Protein AF-A0A978VJN6-F1 (afdb_monomer_lite)

InterPro domains:
  IPR029058 Alpha/Beta hydrolase fold [G3DSA:3.40.50.1820] (1-92)
  IPR029058 Alpha/Beta hydrolase fold [SSF53474] (5-71)

Secondary structure (DSSP, 8-state):
-HHHHHTT-----PPPTTSSSPPPS-GGG--THHHHHT-SSEEEEEETHHHHHHHHHHHH-GGGEEEEEEES----HHHHHHHHTTS----------

Radius of gyration: 14.24 Å; chains: 1; bounding box: 27×29×40 Å

Sequence (97 aa):
MIAVANKGYRAITFDFRGGLSNQRAEQEKANFQVLVEDIIGAILVGKDFGAFQAYLVPADHPERVSGVMTRGDGMSQGEQKKILGRFDVKPVIYAGL

Structure (mmCIF, N/CA/C/O backbone):
data_AF-A0A978VJN6-F1
#
_entry.id   AF-A0A978VJN6-F1
#
loop_
_atom_site.group_PDB
_atom_site.id
_atom_site.type_symbol
_atom_site.label_atom_id
_atom_site.label_alt_id
_atom_site.label_comp_id
_atom_site.label_asym_id
_atom_site.label_entity_id
_atom_site.label_seq_id
_atom_site.pdbx_PDB_ins_code
_atom_site.Cartn_x
_atom_site.Cartn_y
_atom_site.Cartn_z
_atom_site.occupancy
_atom_site.B_iso_or_equiv
_atom_site.auth_seq_id
_atom_site.auth_comp_id
_atom_site.auth_asym_id
_atom_site.auth_atom_id
_atom_site.pdbx_PDB_model_num
ATOM 1 N N . MET A 1 1 ? -1.195 -12.142 2.476 1.00 84.06 1 MET A N 1
ATOM 2 C CA . MET A 1 1 ? -2.392 -11.738 1.702 1.00 84.06 1 MET A CA 1
ATOM 3 C C . MET A 1 1 ? -3.500 -12.785 1.694 1.00 84.06 1 MET A C 1
ATOM 5 O O . MET A 1 1 ? -4.646 -12.394 1.855 1.00 84.06 1 MET A O 1
ATOM 9 N N . ILE A 1 2 ? -3.197 -14.092 1.656 1.00 86.44 2 ILE A N 1
ATOM 10 C CA . ILE A 1 2 ? -4.205 -15.172 1.791 1.00 86.44 2 ILE A CA 1
ATOM 11 C C . ILE A 1 2 ? -5.085 -15.012 3.043 1.00 86.44 2 ILE A C 1
ATOM 13 O O . ILE A 1 2 ? -6.303 -15.077 2.953 1.00 86.44 2 ILE A O 1
ATOM 17 N N . ALA A 1 3 ? -4.489 -14.729 4.205 1.00 88.69 3 ALA A N 1
ATOM 18 C CA . ALA A 1 3 ? -5.248 -14.525 5.443 1.00 88.69 3 ALA A CA 1
ATOM 19 C C . ALA A 1 3 ? -6.275 -13.380 5.345 1.00 88.69 3 ALA A C 1
ATOM 21 O O . ALA A 1 3 ? -7.370 -13.487 5.885 1.00 88.69 3 ALA A O 1
ATOM 22 N N . VAL A 1 4 ? -5.930 -12.306 4.629 1.00 85.75 4 VAL A N 1
ATOM 23 C CA . VAL A 1 4 ? -6.804 -11.144 4.413 1.00 85.75 4 VAL A CA 1
ATOM 24 C C . VAL A 1 4 ? -7.941 -11.518 3.457 1.00 85.75 4 VAL A C 1
ATOM 26 O O . VAL A 1 4 ? -9.099 -11.232 3.749 1.00 85.75 4 VAL A O 1
ATOM 29 N N . ALA A 1 5 ? -7.636 -12.261 2.389 1.00 90.38 5 ALA A N 1
ATOM 30 C CA . ALA A 1 5 ? -8.645 -12.801 1.476 1.00 90.38 5 ALA A CA 1
ATOM 31 C C . ALA A 1 5 ? -9.643 -13.733 2.185 1.00 90.38 5 ALA A C 1
ATOM 33 O O . ALA A 1 5 ? -10.853 -13.569 2.049 1.00 90.38 5 ALA A O 1
ATOM 34 N N . ASN A 1 6 ? -9.153 -14.640 3.035 1.00 93.88 6 ASN A N 1
ATOM 35 C CA . ASN A 1 6 ? -9.991 -15.560 3.813 1.00 93.88 6 ASN A CA 1
ATOM 36 C C . ASN A 1 6 ? -10.904 -14.847 4.824 1.00 93.88 6 ASN A C 1
ATOM 38 O O . ASN A 1 6 ? -11.879 -15.429 5.290 1.00 93.88 6 ASN A O 1
ATOM 42 N N . LYS A 1 7 ? -10.597 -13.596 5.181 1.00 92.38 7 LYS A N 1
ATOM 43 C CA . LYS A 1 7 ? -11.444 -12.748 6.032 1.00 92.38 7 LYS A CA 1
ATOM 44 C C . LYS A 1 7 ? -12.487 -11.947 5.242 1.00 92.38 7 LYS A C 1
ATOM 46 O O . LYS A 1 7 ? -13.182 -11.135 5.839 1.00 92.38 7 LYS A O 1
ATOM 51 N N . GLY A 1 8 ? -12.617 -12.189 3.935 1.00 91.19 8 GLY A N 1
ATOM 52 C CA . GLY A 1 8 ? -13.623 -11.566 3.072 1.00 91.19 8 GLY A CA 1
ATOM 53 C C . GLY A 1 8 ? -13.169 -10.269 2.399 1.00 91.19 8 GLY A C 1
ATOM 54 O O . GLY A 1 8 ? -13.963 -9.633 1.711 1.00 91.19 8 GLY A O 1
ATOM 55 N N . TYR A 1 9 ? -11.906 -9.870 2.559 1.00 87.19 9 TYR A N 1
ATOM 56 C CA . TYR A 1 9 ? -11.362 -8.706 1.864 1.00 87.19 9 TYR A CA 1
ATOM 57 C C . TYR A 1 9 ? -10.898 -9.073 0.455 1.00 87.19 9 TYR A C 1
ATOM 59 O O . TYR A 1 9 ? -10.316 -10.133 0.224 1.00 87.19 9 TYR A O 1
ATOM 67 N N . ARG A 1 10 ? -11.050 -8.147 -0.494 1.00 88.06 10 ARG A N 1
ATOM 68 C CA . ARG A 1 10 ? -10.418 -8.274 -1.810 1.00 88.06 10 ARG A CA 1
ATOM 69 C C . ARG A 1 10 ? -8.929 -7.938 -1.696 1.00 88.06 10 ARG A C 1
ATOM 71 O O . ARG A 1 10 ? -8.549 -6.773 -1.731 1.00 88.06 10 ARG A O 1
ATOM 78 N N . ALA A 1 11 ? -8.088 -8.959 -1.549 1.00 88.81 11 ALA A N 1
ATOM 79 C CA . ALA A 1 11 ? -6.639 -8.784 -1.531 1.00 88.81 11 ALA A CA 1
ATOM 80 C C . ALA A 1 11 ? -6.092 -8.658 -2.963 1.00 88.81 11 ALA A C 1
ATOM 82 O O . ALA A 1 11 ? -6.259 -9.568 -3.772 1.00 88.81 11 ALA A O 1
ATOM 83 N N . ILE A 1 12 ? -5.426 -7.541 -3.259 1.00 85.19 12 ILE A N 1
ATOM 84 C CA . ILE A 1 12 ? -4.751 -7.281 -4.536 1.00 85.19 12 ILE A CA 1
ATOM 85 C C . ILE A 1 12 ? -3.261 -7.130 -4.238 1.00 85.19 12 ILE A C 1
ATOM 87 O O . ILE A 1 12 ? -2.877 -6.337 -3.380 1.00 85.19 12 ILE A O 1
ATOM 91 N N . THR A 1 13 ? -2.424 -7.915 -4.911 1.00 84.00 13 THR A N 1
ATOM 92 C CA . THR A 1 13 ? -0.965 -7.842 -4.781 1.00 84.00 13 THR A CA 1
ATOM 93 C C . THR A 1 13 ? -0.355 -7.420 -6.097 1.00 84.00 13 THR A C 1
ATOM 95 O O . THR A 1 13 ? -0.582 -8.073 -7.115 1.00 84.00 13 THR A O 1
ATOM 98 N N . PHE A 1 14 ? 0.441 -6.360 -6.057 1.00 74.69 14 PHE A N 1
ATOM 99 C CA . PHE A 1 14 ? 1.226 -5.918 -7.197 1.00 74.69 14 PHE A CA 1
ATOM 100 C C . PHE A 1 14 ? 2.590 -6.584 -7.148 1.00 74.69 14 PHE A C 1
ATOM 102 O O . PHE A 1 14 ? 3.221 -6.642 -6.092 1.00 74.69 14 PHE A O 1
ATOM 109 N N . ASP A 1 15 ? 3.034 -7.074 -8.296 1.00 74.69 15 ASP A N 1
ATOM 110 C CA . ASP A 1 15 ? 4.401 -7.533 -8.449 1.00 74.69 15 ASP A CA 1
ATOM 111 C C . ASP A 1 15 ? 5.268 -6.364 -8.907 1.00 74.69 15 ASP A C 1
ATOM 113 O O . ASP A 1 15 ? 4.999 -5.742 -9.945 1.00 74.69 15 ASP A O 1
ATOM 117 N N . PHE A 1 16 ? 6.289 -6.0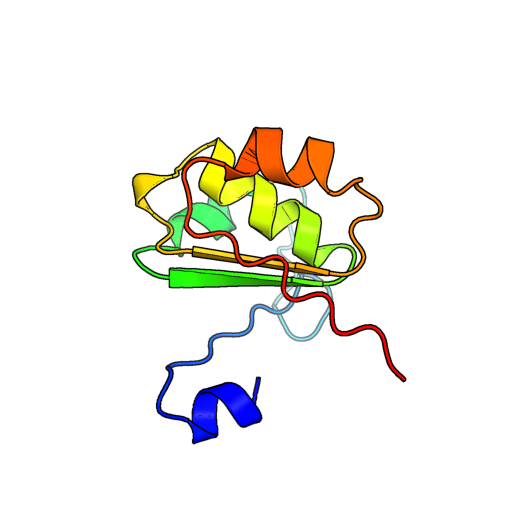46 -8.114 1.00 66.00 16 PHE A N 1
ATOM 118 C CA . PHE A 1 16 ? 7.210 -4.976 -8.456 1.00 66.00 16 PHE A CA 1
ATOM 119 C C . PHE A 1 16 ? 7.935 -5.350 -9.754 1.00 66.00 16 PHE A C 1
ATOM 121 O O . PHE A 1 16 ? 8.334 -6.497 -9.955 1.00 66.00 16 PHE A O 1
ATOM 128 N N . ARG A 1 17 ? 8.050 -4.394 -10.682 1.00 64.56 17 ARG A N 1
ATOM 129 C CA . ARG A 1 17 ? 8.527 -4.672 -12.047 1.00 64.56 17 ARG A CA 1
ATOM 130 C C . ARG A 1 17 ? 9.912 -5.325 -11.997 1.00 64.56 17 ARG A C 1
ATOM 132 O O . ARG A 1 17 ? 10.849 -4.726 -11.477 1.00 64.56 17 ARG A O 1
ATOM 139 N N . GLY A 1 18 ? 10.028 -6.537 -12.543 1.00 61.25 18 GLY A N 1
ATOM 140 C CA . GLY A 1 18 ? 11.217 -7.393 -12.419 1.00 61.25 18 GLY A CA 1
ATOM 141 C C . GLY A 1 18 ? 10.953 -8.788 -11.844 1.00 61.25 18 GLY A C 1
ATOM 142 O O . GLY A 1 18 ? 11.864 -9.610 -11.863 1.00 61.25 18 GLY A O 1
ATOM 143 N N . GLY A 1 19 ? 9.729 -9.056 -11.375 1.00 69.88 19 GLY A N 1
ATOM 144 C CA . GLY A 1 19 ? 9.222 -10.402 -11.092 1.00 69.88 19 GLY A CA 1
ATOM 145 C C . GLY A 1 19 ? 8.488 -11.034 -12.287 1.00 69.88 19 GLY A C 1
ATOM 146 O O . GLY A 1 19 ? 8.986 -11.052 -13.409 1.00 69.88 19 GLY A O 1
ATOM 147 N N . LEU A 1 20 ? 7.282 -11.546 -12.038 1.00 69.75 20 LEU A N 1
ATOM 148 C CA . LEU A 1 20 ? 6.334 -12.099 -13.014 1.00 69.75 20 LEU A CA 1
ATOM 149 C C . LEU A 1 20 ? 5.576 -11.023 -13.809 1.00 69.75 20 LEU A C 1
ATOM 151 O O . LEU A 1 20 ? 4.917 -11.339 -14.800 1.00 69.75 20 LEU A O 1
ATOM 155 N N . SER A 1 21 ? 5.625 -9.758 -13.382 1.00 70.12 21 SER A N 1
ATOM 156 C CA . SER A 1 21 ? 5.081 -8.647 -14.162 1.00 70.12 21 SER A CA 1
ATOM 157 C C . SER A 1 21 ? 5.968 -8.346 -15.373 1.00 70.12 21 SER A C 1
ATOM 159 O O . SER A 1 21 ? 7.195 -8.305 -15.272 1.00 70.12 21 SER A O 1
ATOM 161 N N . ASN A 1 22 ? 5.342 -8.099 -16.531 1.00 67.62 22 ASN A N 1
ATOM 162 C CA . ASN A 1 22 ? 6.068 -7.729 -17.745 1.00 67.62 22 ASN A CA 1
ATOM 163 C C . ASN A 1 22 ? 6.944 -6.502 -17.472 1.00 67.62 22 ASN A C 1
ATOM 165 O O . ASN A 1 22 ? 6.442 -5.416 -17.158 1.00 67.62 22 ASN A O 1
ATOM 169 N N . GLN A 1 23 ? 8.258 -6.664 -17.628 1.00 68.44 23 GLN A N 1
ATOM 170 C CA . GLN A 1 23 ? 9.153 -5.521 -17.643 1.00 68.44 23 GLN A CA 1
ATOM 171 C C . GLN A 1 23 ? 8.816 -4.668 -18.863 1.00 68.44 23 GLN A C 1
ATOM 173 O O . GLN A 1 23 ? 8.780 -5.140 -19.999 1.00 68.44 23 GLN A O 1
ATOM 178 N N . ARG A 1 24 ? 8.536 -3.388 -18.624 1.00 60.66 24 ARG A N 1
ATOM 179 C CA . ARG A 1 24 ? 8.379 -2.435 -19.718 1.00 60.66 24 ARG A CA 1
ATOM 180 C C . ARG A 1 24 ? 9.755 -2.255 -20.358 1.00 60.66 24 ARG A C 1
ATOM 182 O O . ARG A 1 24 ? 10.709 -1.971 -19.642 1.00 60.66 24 ARG A O 1
ATOM 189 N N . ALA A 1 25 ? 9.839 -2.400 -21.681 1.00 61.44 25 ALA A N 1
ATOM 190 C CA . ALA A 1 25 ? 11.092 -2.224 -22.423 1.00 61.44 25 ALA A CA 1
ATOM 191 C C . ALA A 1 25 ? 11.700 -0.820 -22.229 1.00 61.44 25 ALA A C 1
ATOM 193 O O . ALA A 1 25 ? 12.910 -0.643 -22.302 1.00 61.44 25 ALA A O 1
ATOM 194 N N . GLU A 1 26 ? 10.858 0.170 -21.928 1.00 69.31 26 GLU A N 1
ATOM 195 C CA . GLU A 1 26 ? 11.257 1.552 -21.683 1.00 69.31 26 GLU A CA 1
ATOM 196 C C . GLU A 1 26 ? 11.224 1.856 -20.179 1.00 69.31 26 GLU A C 1
ATOM 198 O O . GLU A 1 26 ? 10.159 2.089 -19.592 1.00 69.31 26 GLU A O 1
ATOM 203 N N . GLN A 1 27 ? 12.405 1.865 -19.558 1.00 61.81 27 GLN A N 1
ATOM 204 C CA . GLN A 1 27 ? 12.589 2.179 -18.136 1.00 61.81 27 GLN A CA 1
ATOM 205 C C . GLN A 1 27 ? 12.085 3.588 -17.783 1.00 61.81 27 GLN A C 1
ATOM 207 O O . GLN A 1 27 ? 11.493 3.784 -16.726 1.00 61.81 27 GLN A O 1
ATOM 212 N N . GLU A 1 28 ? 12.215 4.549 -18.701 1.00 65.19 28 GLU A N 1
ATOM 213 C CA . GLU A 1 28 ? 11.789 5.945 -18.508 1.00 65.19 28 GLU A CA 1
ATOM 214 C C . GLU A 1 28 ? 10.270 6.101 -18.318 1.00 65.19 28 GLU A C 1
ATOM 216 O O . GLU A 1 28 ? 9.811 7.039 -17.668 1.00 65.19 28 GLU A O 1
ATOM 221 N N . LYS A 1 29 ? 9.467 5.151 -18.818 1.00 67.50 29 LYS A N 1
ATOM 222 C CA . LYS A 1 29 ? 8.005 5.137 -18.629 1.00 67.50 29 LYS A CA 1
ATOM 223 C C . LYS A 1 29 ? 7.560 4.258 -17.457 1.00 67.50 29 LYS A C 1
ATOM 225 O O . LYS A 1 29 ? 6.369 3.950 -17.330 1.00 67.50 29 LYS A O 1
ATOM 230 N N . ALA A 1 30 ? 8.493 3.782 -16.636 1.00 66.19 30 ALA A N 1
ATOM 231 C CA . ALA A 1 30 ? 8.224 3.032 -15.416 1.00 66.19 30 ALA A CA 1
ATOM 232 C C . ALA A 1 30 ? 8.330 3.955 -14.198 1.00 66.19 30 ALA A C 1
ATOM 234 O O . ALA A 1 30 ? 9.228 3.818 -13.375 1.00 66.19 30 ALA A O 1
ATOM 235 N N . ASN A 1 31 ? 7.402 4.908 -14.097 1.00 70.88 31 ASN A N 1
ATOM 236 C CA . ASN A 1 31 ? 7.331 5.815 -12.958 1.00 70.88 31 ASN A CA 1
ATOM 237 C C . ASN A 1 31 ? 6.258 5.378 -11.948 1.00 70.88 31 ASN A C 1
ATOM 239 O O . ASN A 1 31 ? 5.380 4.561 -12.238 1.00 70.88 31 ASN A O 1
ATOM 243 N N . PHE A 1 32 ? 6.361 5.938 -10.746 1.00 70.06 32 PHE A N 1
ATOM 244 C CA . PHE A 1 32 ? 5.482 5.638 -9.622 1.00 70.06 32 PHE A CA 1
ATOM 245 C C . PHE A 1 32 ? 4.030 6.093 -9.841 1.00 70.06 32 PHE A C 1
ATOM 247 O O . PHE A 1 32 ? 3.112 5.440 -9.355 1.00 70.06 32 PHE A O 1
ATOM 254 N N . GLN A 1 33 ? 3.807 7.163 -10.609 1.00 73.00 33 GLN A N 1
ATOM 255 C CA . GLN A 1 33 ? 2.470 7.729 -10.824 1.00 73.00 33 GLN A CA 1
ATOM 256 C C . GLN A 1 33 ? 1.531 6.757 -11.540 1.00 73.00 33 GLN A C 1
ATOM 258 O O . GLN A 1 33 ? 0.355 6.690 -11.203 1.00 73.00 33 GLN A O 1
ATOM 263 N N . VAL A 1 34 ? 2.058 5.922 -12.441 1.00 70.62 34 VAL A N 1
ATOM 264 C CA . VAL A 1 34 ? 1.255 4.882 -13.107 1.00 70.62 34 VAL A CA 1
ATOM 265 C C . VAL A 1 34 ? 0.628 3.913 -12.094 1.00 70.62 34 VAL A C 1
ATOM 267 O O . VAL A 1 34 ? -0.474 3.437 -12.313 1.00 70.62 34 VAL A O 1
ATOM 270 N N . LEU A 1 35 ? 1.292 3.637 -10.964 1.00 70.62 35 LEU A N 1
ATOM 271 C CA . LEU A 1 35 ? 0.728 2.779 -9.914 1.00 70.62 35 LEU A CA 1
ATOM 272 C C . LEU A 1 35 ? -0.394 3.481 -9.135 1.00 70.62 35 LEU A C 1
ATOM 274 O O . LEU A 1 35 ? -1.332 2.835 -8.680 1.00 70.62 35 LEU A O 1
ATOM 278 N N . VAL A 1 36 ? -0.286 4.798 -8.961 1.00 77.12 36 VAL A N 1
ATOM 279 C CA . VAL A 1 36 ? -1.260 5.615 -8.225 1.00 77.12 36 VAL A CA 1
ATOM 280 C C . VAL A 1 36 ? -2.591 5.696 -8.964 1.00 77.12 36 VAL A C 1
ATOM 282 O O . VAL A 1 36 ? -3.652 5.701 -8.336 1.00 77.12 36 VAL A O 1
ATOM 285 N N . GLU A 1 37 ? -2.544 5.754 -10.295 1.00 77.62 37 GLU A N 1
ATOM 286 C CA . GLU A 1 37 ? -3.740 5.842 -11.132 1.00 77.62 37 GLU A CA 1
ATOM 287 C C . GLU A 1 37 ? -4.685 4.651 -10.934 1.00 77.62 37 GLU A C 1
ATOM 289 O O . GLU A 1 37 ? -5.900 4.847 -10.900 1.00 77.62 37 GLU A O 1
ATOM 294 N N . ASP A 1 38 ? -4.123 3.465 -10.688 1.00 75.19 38 ASP A N 1
ATOM 295 C CA . ASP A 1 38 ? -4.852 2.210 -10.481 1.00 75.19 38 ASP A CA 1
ATOM 296 C C . ASP A 1 38 ? -5.427 2.048 -9.057 1.00 75.19 38 ASP A C 1
ATOM 298 O O . ASP A 1 38 ? -6.152 1.089 -8.774 1.00 75.19 38 ASP A O 1
ATOM 302 N N . ILE A 1 39 ? -5.118 2.967 -8.134 1.00 77.38 39 ILE A N 1
ATOM 303 C CA . ILE A 1 39 ? -5.534 2.905 -6.728 1.00 77.38 39 ILE A CA 1
ATOM 304 C C . ILE A 1 39 ? -6.717 3.848 -6.497 1.00 77.38 39 ILE A C 1
ATOM 306 O O . ILE A 1 39 ? -6.583 5.065 -6.618 1.00 77.38 39 ILE A O 1
ATOM 310 N N . ILE A 1 40 ? -7.872 3.295 -6.110 1.00 82.31 40 ILE A N 1
ATOM 311 C CA . ILE A 1 40 ? -9.052 4.058 -5.671 1.00 82.31 40 ILE A CA 1
ATOM 312 C C . ILE A 1 40 ? -9.755 3.300 -4.538 1.00 82.31 40 ILE A C 1
ATOM 314 O O . ILE A 1 40 ? -10.139 2.142 -4.704 1.00 82.31 40 ILE A O 1
ATOM 318 N N . GLY A 1 41 ? -9.948 3.957 -3.391 1.00 80.19 41 GLY A N 1
ATOM 319 C CA . GLY A 1 41 ? -10.723 3.432 -2.261 1.00 80.19 41 GLY A CA 1
ATOM 320 C C . GLY A 1 41 ? -10.118 2.186 -1.607 1.00 80.19 41 GLY A C 1
ATOM 321 O O . GLY A 1 41 ? -10.849 1.321 -1.128 1.00 80.19 41 GLY A O 1
ATOM 322 N N . ALA A 1 42 ? -8.789 2.057 -1.630 1.00 84.25 42 ALA A N 1
ATOM 323 C CA . ALA A 1 42 ? -8.082 0.878 -1.136 1.00 84.25 42 ALA A CA 1
ATOM 324 C C . ALA A 1 42 ? -7.360 1.141 0.194 1.00 84.25 42 ALA A C 1
ATOM 326 O O . ALA A 1 42 ? -6.968 2.268 0.496 1.00 84.25 42 ALA A O 1
ATOM 327 N N . ILE A 1 43 ? -7.136 0.076 0.969 1.00 86.12 43 ILE A N 1
ATOM 328 C CA . ILE A 1 43 ? -6.170 0.079 2.074 1.00 86.12 43 ILE A CA 1
ATOM 329 C C . ILE A 1 43 ? -4.826 -0.379 1.512 1.00 86.12 43 ILE A C 1
ATOM 331 O O . ILE A 1 43 ? -4.723 -1.487 0.981 1.00 86.12 43 ILE A O 1
ATOM 335 N N . LEU A 1 44 ? -3.801 0.459 1.633 1.00 87.06 44 LEU A N 1
ATOM 336 C CA . LEU A 1 44 ? -2.460 0.147 1.151 1.00 87.06 44 LEU A CA 1
ATOM 337 C C . LEU A 1 44 ? -1.657 -0.566 2.233 1.00 87.06 44 LEU A C 1
ATOM 339 O O . LEU A 1 44 ? -1.567 -0.090 3.362 1.00 87.06 44 LEU A O 1
ATOM 343 N N . VAL A 1 45 ? -1.061 -1.704 1.876 1.00 87.44 45 VAL A N 1
ATOM 344 C CA . VAL A 1 45 ? -0.200 -2.482 2.772 1.00 87.44 45 VAL A CA 1
ATOM 345 C C . VAL A 1 45 ? 1.190 -2.594 2.158 1.00 87.44 45 VAL A C 1
ATOM 347 O O . VAL A 1 45 ? 1.352 -3.229 1.118 1.00 87.44 45 VAL A O 1
ATOM 350 N N . GLY A 1 46 ? 2.188 -1.990 2.799 1.00 86.69 46 GLY A N 1
ATOM 351 C CA . GLY A 1 46 ? 3.570 -1.960 2.321 1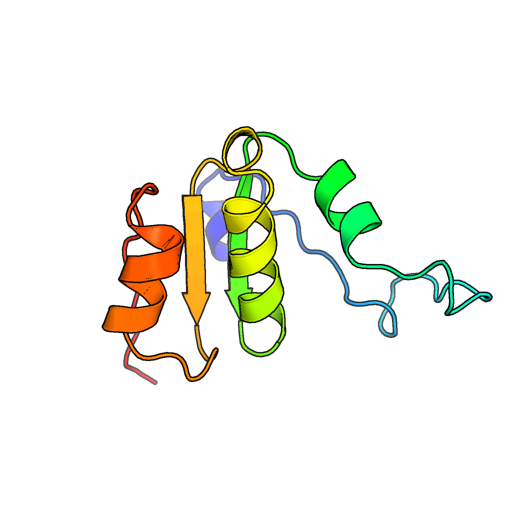.00 86.69 46 GLY A CA 1
ATOM 352 C C . GLY A 1 46 ? 4.549 -2.640 3.278 1.00 86.69 46 GLY A C 1
ATOM 353 O O . GLY A 1 46 ? 4.448 -2.497 4.495 1.00 86.69 46 GLY A O 1
ATOM 354 N N . LYS A 1 47 ? 5.529 -3.371 2.740 1.00 84.88 47 LYS A N 1
ATOM 355 C CA . LYS A 1 47 ? 6.631 -3.960 3.514 1.00 84.88 47 LYS A CA 1
ATOM 356 C C . LYS A 1 47 ? 7.971 -3.700 2.831 1.00 84.88 47 LYS A C 1
ATOM 358 O O . LYS A 1 47 ? 8.048 -3.809 1.610 1.00 84.88 47 LYS A O 1
ATOM 363 N N . ASP A 1 48 ? 9.005 -3.412 3.619 1.00 83.12 48 ASP A N 1
ATOM 364 C CA . ASP A 1 48 ? 10.359 -3.089 3.151 1.00 83.12 48 ASP A CA 1
ATOM 365 C C . ASP A 1 48 ? 10.304 -1.936 2.132 1.00 83.12 48 ASP A C 1
ATOM 367 O O . ASP A 1 48 ? 9.784 -0.863 2.441 1.00 83.12 48 ASP A O 1
ATOM 371 N N . PHE A 1 49 ? 10.729 -2.165 0.886 1.00 77.31 49 PHE A N 1
ATOM 372 C CA . PHE A 1 49 ? 10.615 -1.175 -0.185 1.00 77.31 49 PHE A CA 1
ATOM 373 C C . PHE A 1 49 ? 9.158 -0.781 -0.462 1.00 77.31 49 PHE A C 1
ATOM 375 O O . PHE A 1 49 ? 8.885 0.398 -0.662 1.00 77.31 49 PHE A O 1
ATOM 382 N N . GLY A 1 50 ? 8.237 -1.752 -0.352 1.00 80.12 50 GLY A N 1
ATOM 383 C CA . GLY A 1 50 ? 6.778 -1.619 -0.454 1.00 80.12 50 GLY A CA 1
ATOM 384 C C . GLY A 1 50 ? 6.179 -0.534 0.443 1.00 80.12 50 GLY A C 1
ATOM 385 O O . GLY A 1 50 ? 5.136 0.049 0.143 1.00 80.12 50 GLY A O 1
ATOM 386 N N . ALA A 1 51 ? 6.817 -0.290 1.589 1.00 84.00 51 ALA A N 1
ATOM 387 C CA . ALA A 1 51 ? 6.337 0.681 2.554 1.00 84.00 51 ALA A CA 1
ATOM 388 C C . ALA A 1 51 ? 6.503 2.112 2.042 1.00 84.00 51 ALA A C 1
ATOM 390 O O . ALA A 1 51 ? 5.590 2.911 2.215 1.00 84.00 51 ALA A O 1
ATOM 391 N N . PHE A 1 52 ? 7.595 2.413 1.332 1.00 81.44 52 PHE A N 1
ATOM 392 C CA . PHE A 1 52 ? 7.817 3.728 0.729 1.00 81.44 52 PHE A CA 1
ATOM 393 C C . PHE A 1 52 ? 6.671 4.120 -0.213 1.00 81.44 52 PHE A C 1
ATOM 395 O O . PHE A 1 52 ? 6.133 5.221 -0.111 1.00 81.44 52 PHE A O 1
ATOM 402 N N . GLN A 1 53 ? 6.219 3.192 -1.063 1.00 79.50 53 GLN A N 1
ATOM 403 C CA . GLN A 1 53 ? 5.071 3.438 -1.942 1.00 79.50 53 GLN A CA 1
ATOM 404 C C . GLN A 1 53 ? 3.787 3.679 -1.147 1.00 79.50 53 GLN A C 1
ATOM 406 O O . GLN A 1 53 ? 3.039 4.603 -1.454 1.00 79.50 53 GLN A O 1
ATOM 411 N N . ALA A 1 54 ? 3.552 2.888 -0.100 1.00 84.50 54 ALA A N 1
ATOM 412 C CA . ALA A 1 54 ? 2.376 3.028 0.749 1.00 84.50 54 ALA A CA 1
ATOM 413 C C . ALA A 1 54 ? 2.322 4.369 1.511 1.00 84.50 54 ALA A C 1
ATOM 415 O O . ALA A 1 54 ? 1.230 4.756 1.907 1.00 84.50 54 ALA A O 1
ATOM 416 N N . TYR A 1 55 ? 3.441 5.092 1.675 1.00 81.88 55 TYR A N 1
ATOM 417 C CA . TYR A 1 55 ? 3.455 6.471 2.193 1.00 81.88 55 TYR A CA 1
ATOM 418 C C . TYR A 1 55 ? 3.261 7.537 1.121 1.00 81.88 55 TYR A C 1
ATOM 420 O O . TYR A 1 55 ? 2.595 8.534 1.381 1.00 81.88 55 TYR A O 1
ATOM 428 N N . LEU A 1 56 ? 3.849 7.361 -0.063 1.00 82.88 56 LEU A N 1
ATOM 429 C CA . LEU A 1 56 ? 3.798 8.393 -1.099 1.00 82.88 56 LEU A CA 1
ATOM 430 C C . LEU A 1 56 ? 2.394 8.575 -1.678 1.00 82.88 56 LEU A C 1
ATOM 432 O O . LEU A 1 56 ? 1.939 9.705 -1.812 1.00 82.88 56 LEU A O 1
ATOM 436 N N . VAL A 1 57 ? 1.677 7.480 -1.968 1.00 83.31 57 VAL A N 1
ATOM 437 C CA . VAL A 1 57 ? 0.305 7.570 -2.503 1.00 83.31 57 VAL A CA 1
ATOM 438 C C . VAL A 1 57 ? -0.613 8.416 -1.612 1.00 83.31 57 VAL A C 1
ATOM 440 O O . VAL A 1 57 ? -1.210 9.353 -2.123 1.00 83.31 57 VAL A O 1
ATOM 443 N N . PRO A 1 58 ? -0.747 8.147 -0.303 1.00 82.12 58 PRO A N 1
ATOM 444 C CA . PRO A 1 58 ? -1.605 8.946 0.569 1.00 82.12 58 PRO A CA 1
ATOM 445 C C . PRO A 1 58 ? -1.052 10.349 0.869 1.00 82.12 58 PRO A C 1
ATOM 447 O O . PRO A 1 58 ? -1.828 11.213 1.272 1.00 82.12 58 PRO A O 1
ATOM 450 N N . ALA A 1 59 ? 0.258 10.581 0.716 1.00 82.38 59 ALA A N 1
ATOM 451 C CA . ALA A 1 59 ? 0.843 11.913 0.867 1.00 82.38 59 ALA A CA 1
ATOM 452 C C . ALA A 1 59 ? 0.437 12.840 -0.292 1.00 82.38 59 ALA A C 1
ATOM 454 O O . ALA A 1 59 ? 0.067 13.987 -0.042 1.00 82.38 59 ALA A O 1
ATOM 455 N N . ASP A 1 60 ? 0.446 12.320 -1.524 1.00 83.75 60 ASP A N 1
ATOM 456 C CA . ASP A 1 60 ? 0.125 13.086 -2.736 1.00 83.75 60 ASP A CA 1
ATOM 457 C C . ASP A 1 60 ? -1.370 13.018 -3.112 1.00 83.75 60 ASP A C 1
ATOM 459 O O . ASP A 1 60 ? -1.929 13.991 -3.614 1.00 83.75 60 ASP A O 1
ATOM 463 N N . HIS A 1 61 ? -2.030 11.885 -2.846 1.00 85.31 61 HIS A N 1
ATOM 464 C CA . HIS A 1 61 ? -3.409 11.569 -3.249 1.00 85.31 61 HIS A CA 1
ATOM 465 C C . HIS A 1 61 ? -4.226 10.942 -2.106 1.00 85.31 61 HIS A C 1
ATOM 467 O O . HIS A 1 61 ? -4.661 9.782 -2.189 1.00 85.31 61 HIS A O 1
ATOM 473 N N . PRO A 1 62 ? -4.442 11.675 -1.003 1.00 81.88 62 PRO A N 1
ATOM 474 C CA . PRO A 1 62 ? -5.132 11.146 0.166 1.00 81.88 62 PRO A CA 1
ATOM 475 C C . PRO A 1 62 ? -6.565 10.677 -0.113 1.00 81.88 62 PRO A C 1
ATOM 477 O O . PRO A 1 62 ? -7.042 9.746 0.530 1.00 81.88 62 PRO A O 1
ATOM 480 N N . GLU A 1 63 ? -7.246 11.265 -1.096 1.00 84.44 63 GLU A N 1
ATOM 481 C CA . GLU A 1 63 ? -8.605 10.913 -1.515 1.00 84.44 63 GLU A CA 1
ATOM 482 C C . GLU A 1 63 ? -8.722 9.512 -2.130 1.00 84.44 63 GLU A C 1
ATOM 484 O O . GLU A 1 63 ? -9.814 8.947 -2.200 1.00 84.44 63 GLU A O 1
ATOM 489 N N . ARG A 1 64 ? -7.600 8.935 -2.575 1.00 84.06 64 ARG A N 1
ATOM 490 C CA . ARG A 1 64 ? -7.558 7.625 -3.235 1.00 84.06 64 ARG A CA 1
ATOM 491 C C . ARG A 1 64 ? -7.381 6.461 -2.264 1.00 84.06 64 ARG A C 1
ATOM 493 O O . ARG A 1 64 ? -7.535 5.308 -2.669 1.00 84.06 64 ARG A O 1
ATOM 500 N N . VAL A 1 65 ? -7.077 6.737 -0.996 1.00 84.62 65 VAL A N 1
ATOM 501 C CA . VAL A 1 65 ? -6.662 5.729 -0.015 1.00 84.62 65 VAL A CA 1
ATOM 502 C C . VAL A 1 65 ? -7.560 5.786 1.217 1.00 84.62 65 VAL A C 1
ATOM 504 O O . VAL A 1 65 ? -7.736 6.829 1.834 1.00 84.62 65 VAL A O 1
ATOM 507 N N . SER A 1 66 ? -8.116 4.642 1.610 1.00 84.19 66 SER A N 1
ATOM 508 C CA . SER A 1 66 ? -8.961 4.532 2.808 1.00 84.19 66 SER A CA 1
ATOM 509 C C . SER A 1 66 ? -8.160 4.246 4.080 1.00 84.19 66 SER A C 1
ATOM 511 O O . SER A 1 66 ? -8.672 4.408 5.183 1.00 84.19 66 SER A O 1
ATOM 513 N N . GLY A 1 67 ? -6.906 3.810 3.945 1.00 84.31 67 GLY A N 1
ATOM 514 C CA . GLY A 1 67 ? -6.012 3.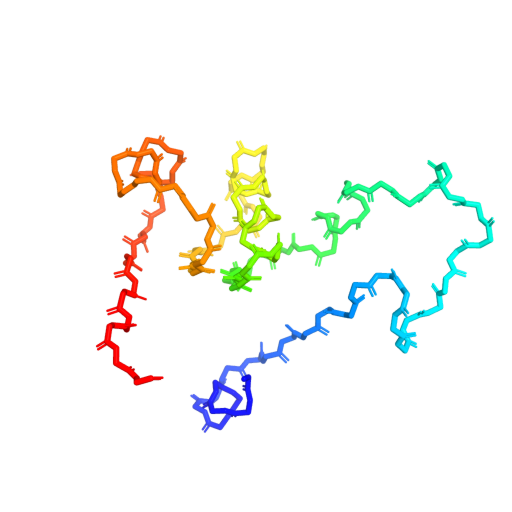548 5.067 1.00 84.31 67 GLY A CA 1
ATOM 515 C C . GLY A 1 67 ? -4.656 3.014 4.619 1.00 84.31 67 GLY A C 1
ATOM 516 O O . GLY A 1 67 ? -4.485 2.594 3.474 1.00 84.31 67 GLY A O 1
ATOM 517 N N . VAL A 1 68 ? -3.685 3.031 5.530 1.00 83.94 68 VAL A N 1
ATOM 518 C CA . VAL A 1 68 ? -2.292 2.673 5.242 1.00 83.94 68 VAL A CA 1
ATOM 519 C C . VAL A 1 68 ? -1.745 1.811 6.371 1.00 83.94 68 VAL A C 1
ATOM 521 O O . VAL A 1 68 ? -1.908 2.137 7.545 1.00 83.94 68 VAL A O 1
ATOM 524 N N . MET A 1 69 ? -1.085 0.714 6.012 1.00 84.75 69 MET A N 1
ATOM 525 C CA . MET A 1 69 ? -0.364 -0.162 6.930 1.00 84.75 69 MET A CA 1
ATOM 526 C C . MET A 1 69 ? 1.029 -0.437 6.371 1.00 84.75 69 MET A C 1
ATOM 528 O O . MET A 1 69 ? 1.172 -0.883 5.235 1.00 84.75 69 MET A O 1
ATOM 532 N N . THR A 1 70 ? 2.068 -0.202 7.161 1.00 81.12 70 THR A N 1
ATOM 533 C CA . THR A 1 70 ? 3.458 -0.324 6.710 1.00 81.12 70 THR A CA 1
ATOM 534 C C . THR A 1 70 ? 4.313 -1.066 7.723 1.00 81.12 70 THR A C 1
ATOM 536 O O . THR A 1 70 ? 4.031 -1.068 8.923 1.00 81.12 70 THR A O 1
ATOM 539 N N . ARG A 1 71 ? 5.369 -1.730 7.239 1.00 79.50 71 ARG A N 1
ATOM 540 C CA . ARG A 1 71 ? 6.387 -2.343 8.095 1.00 79.50 71 ARG A CA 1
ATOM 541 C C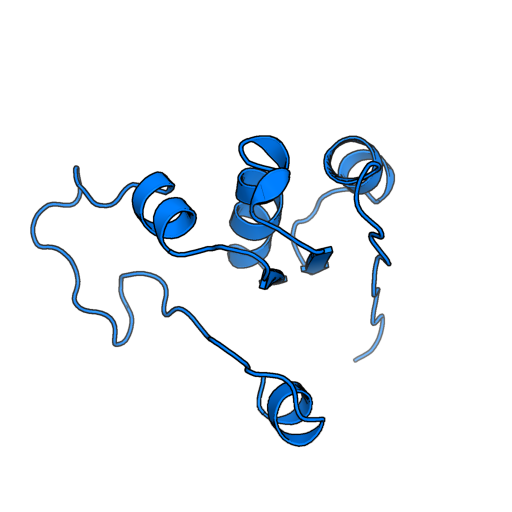 . ARG A 1 71 ? 7.765 -2.371 7.437 1.00 79.50 71 ARG A C 1
ATOM 543 O O . ARG A 1 71 ? 7.878 -2.705 6.264 1.00 79.50 71 ARG A O 1
ATOM 550 N N . GLY A 1 72 ? 8.813 -2.141 8.228 1.00 76.12 72 GLY A N 1
ATOM 551 C CA . GLY A 1 72 ? 10.203 -2.326 7.786 1.00 76.12 72 GLY A CA 1
ATOM 552 C C . GLY A 1 72 ? 10.735 -1.188 6.911 1.00 76.12 72 GLY A C 1
ATOM 553 O O . GLY A 1 72 ? 11.677 -1.383 6.158 1.00 76.12 72 GLY A O 1
ATOM 554 N N . ASP A 1 73 ? 10.125 -0.012 7.015 1.00 70.62 73 ASP A N 1
ATOM 555 C CA . ASP A 1 73 ? 10.477 1.236 6.330 1.00 70.62 73 ASP A CA 1
ATOM 556 C C . ASP A 1 73 ? 11.634 2.007 6.984 1.00 70.62 73 ASP A C 1
ATOM 558 O O . ASP A 1 73 ? 12.134 2.966 6.405 1.00 70.62 73 ASP A O 1
ATOM 562 N N . GLY A 1 74 ? 12.045 1.628 8.197 1.00 74.88 74 GLY A N 1
ATOM 563 C CA . GLY A 1 74 ? 13.129 2.285 8.939 1.00 74.88 74 GLY A CA 1
ATOM 564 C C . GLY A 1 74 ? 12.775 3.659 9.525 1.00 74.88 74 GLY A C 1
ATOM 565 O O . GLY A 1 74 ? 13.579 4.214 10.269 1.00 74.88 74 GLY A O 1
ATOM 566 N N . MET A 1 75 ? 11.580 4.190 9.243 1.00 73.62 75 MET A N 1
ATOM 567 C CA . MET A 1 75 ? 11.095 5.453 9.803 1.00 73.62 75 MET A CA 1
ATOM 568 C C . MET A 1 75 ? 10.661 5.295 11.261 1.00 73.62 75 MET A C 1
ATOM 570 O O . MET A 1 75 ? 10.077 4.287 11.664 1.00 73.62 75 MET A O 1
ATOM 574 N N . SER A 1 76 ? 10.907 6.329 12.063 1.00 77.00 76 SER A N 1
ATOM 575 C CA . SER A 1 76 ? 10.405 6.401 13.433 1.00 77.00 76 SER A CA 1
ATOM 576 C C . SER A 1 76 ? 8.887 6.600 13.449 1.00 77.00 76 SER A C 1
ATOM 578 O O . SER A 1 76 ? 8.320 7.259 12.578 1.00 77.00 76 SER A O 1
ATOM 580 N N . GLN A 1 77 ? 8.204 6.123 14.496 1.00 71.50 77 GLN A N 1
ATOM 581 C CA . GLN A 1 77 ? 6.753 6.328 14.647 1.00 71.50 77 GLN A CA 1
ATOM 582 C C . GLN A 1 77 ? 6.337 7.808 14.551 1.00 71.50 77 GLN A C 1
ATOM 584 O O . GLN A 1 77 ? 5.253 8.120 14.060 1.00 71.50 77 GLN A O 1
ATOM 589 N N . GLY A 1 78 ? 7.189 8.730 15.016 1.00 75.81 78 GLY A N 1
ATOM 590 C CA . GLY A 1 78 ? 6.937 10.167 14.925 1.00 75.81 78 GLY A CA 1
ATOM 591 C C .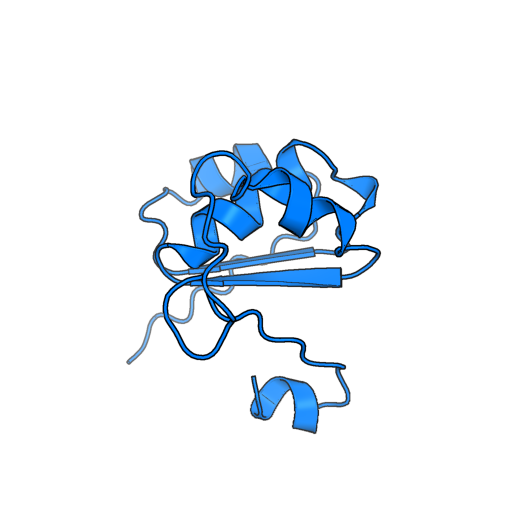 GLY A 1 78 ? 6.920 10.675 13.482 1.00 75.81 78 GLY A C 1
ATOM 592 O O . GLY A 1 78 ? 6.080 11.503 13.140 1.00 75.81 78 GLY A O 1
ATOM 593 N N . GLU A 1 79 ? 7.804 10.161 12.627 1.00 77.44 79 GLU A N 1
ATOM 594 C CA . GLU A 1 79 ? 7.833 10.474 11.192 1.00 77.44 79 GLU A CA 1
ATOM 595 C C . GLU A 1 79 ? 6.623 9.876 10.476 1.00 77.44 79 GLU A C 1
ATOM 597 O O . GLU A 1 79 ? 5.929 10.588 9.749 1.00 77.44 79 GLU A O 1
ATOM 602 N N . GLN A 1 80 ? 6.285 8.621 10.780 1.00 74.94 80 GLN A N 1
ATOM 603 C CA . GLN A 1 80 ? 5.098 7.966 10.224 1.00 74.94 80 GLN A CA 1
ATOM 604 C C . GLN A 1 80 ? 3.818 8.739 10.574 1.00 74.94 80 GLN A C 1
ATOM 606 O O . GLN A 1 80 ? 2.978 8.989 9.711 1.00 74.94 80 GLN A O 1
ATOM 611 N N . LYS A 1 81 ? 3.689 9.197 11.827 1.00 75.12 81 LYS A N 1
ATOM 612 C CA . LYS A 1 81 ? 2.538 9.984 12.291 1.00 75.12 81 LYS A CA 1
ATOM 613 C C . LYS A 1 81 ? 2.484 11.385 11.676 1.00 75.12 81 LYS A C 1
ATOM 615 O O . LYS A 1 81 ? 1.391 11.896 11.458 1.00 75.12 81 LYS A O 1
ATOM 620 N N . LYS A 1 82 ? 3.626 12.016 11.385 1.00 76.38 82 LYS A N 1
ATOM 621 C CA . LYS A 1 82 ? 3.654 13.309 10.676 1.00 76.38 82 LYS A CA 1
ATOM 622 C C . LYS A 1 82 ? 3.112 13.183 9.254 1.00 76.38 82 LYS A C 1
ATOM 624 O O . LYS A 1 82 ? 2.358 14.049 8.827 1.00 76.38 82 LYS A O 1
ATOM 629 N N . ILE A 1 83 ? 3.479 12.112 8.553 1.00 72.69 83 ILE A N 1
ATOM 630 C CA . ILE A 1 83 ? 3.074 11.881 7.160 1.00 72.69 83 ILE A CA 1
ATOM 631 C C . ILE A 1 83 ? 1.618 11.413 7.097 1.00 72.69 83 ILE A C 1
ATOM 633 O O . ILE A 1 83 ? 0.823 11.930 6.319 1.00 72.69 83 ILE A O 1
ATOM 637 N N . LEU A 1 84 ? 1.248 10.456 7.948 1.00 72.50 84 LEU A N 1
ATOM 638 C CA . LEU A 1 84 ? -0.025 9.756 7.838 1.00 72.50 84 LEU A CA 1
ATOM 639 C C . LEU A 1 84 ? -1.052 10.132 8.911 1.00 72.50 84 LEU A C 1
ATOM 641 O O . LEU A 1 84 ? -2.124 9.542 8.942 1.00 72.50 84 LEU A O 1
ATOM 645 N N . GLY A 1 85 ? -0.788 11.112 9.779 1.00 68.69 85 GLY A N 1
ATOM 646 C CA . GLY A 1 85 ? -1.651 11.456 10.922 1.00 68.69 85 GLY A CA 1
ATOM 647 C C . GLY A 1 85 ? -3.084 11.896 10.585 1.00 68.69 85 GLY A C 1
ATOM 648 O O . GLY A 1 85 ? -3.862 12.153 11.499 1.00 68.69 85 GLY A O 1
ATOM 649 N N . ARG A 1 86 ? -3.427 11.996 9.295 1.00 68.50 86 ARG A N 1
ATOM 650 C CA . ARG A 1 86 ? -4.780 12.242 8.771 1.00 68.50 86 ARG A CA 1
ATOM 651 C C . ARG A 1 86 ? -5.561 10.961 8.451 1.00 68.50 86 ARG A C 1
ATOM 653 O O . ARG A 1 86 ? -6.775 11.028 8.303 1.00 68.50 86 ARG A O 1
ATOM 660 N N . PHE A 1 87 ? -4.888 9.821 8.339 1.00 65.06 87 PHE A N 1
ATOM 661 C CA . PHE A 1 87 ? -5.508 8.510 8.170 1.00 65.06 87 PHE A CA 1
ATOM 662 C C . PHE A 1 87 ? -5.685 7.850 9.538 1.00 65.06 87 PHE A C 1
ATOM 664 O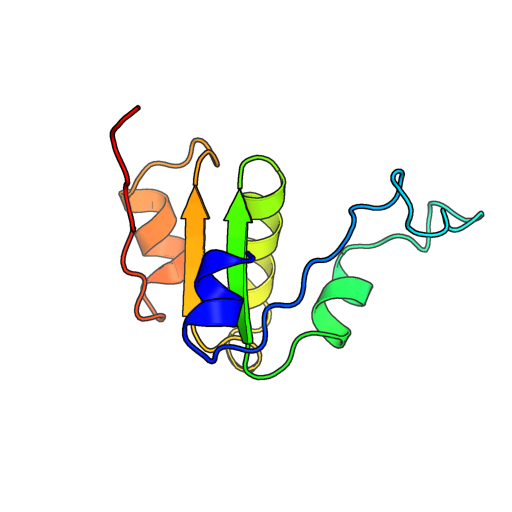 O . PHE A 1 87 ? -4.950 8.162 10.478 1.00 65.06 87 PHE A O 1
ATOM 671 N N . ASP A 1 88 ? -6.621 6.904 9.657 1.00 55.66 88 ASP A N 1
ATOM 672 C CA . ASP A 1 88 ? -6.674 6.007 10.820 1.00 55.66 88 ASP A CA 1
ATOM 673 C C . ASP A 1 88 ? -5.523 4.992 10.720 1.00 55.66 88 ASP A C 1
ATOM 675 O O . ASP A 1 88 ? -5.686 3.816 10.389 1.00 55.66 88 ASP A O 1
ATOM 679 N N . VAL A 1 89 ? -4.303 5.496 10.899 1.00 50.88 89 VAL A N 1
ATOM 680 C CA . VAL A 1 89 ? -3.088 4.693 10.911 1.00 50.88 89 VAL A CA 1
ATOM 681 C C . VAL A 1 89 ? -3.049 4.019 12.260 1.00 50.88 89 VAL A C 1
ATOM 683 O O . VAL A 1 89 ? -2.668 4.612 13.270 1.00 50.88 89 VAL A O 1
ATOM 686 N N . LYS A 1 90 ? -3.412 2.745 12.283 1.00 44.03 90 LYS A N 1
ATOM 687 C CA . LYS A 1 90 ? -2.947 1.876 13.352 1.00 44.03 90 LYS A CA 1
ATOM 688 C C . LYS A 1 90 ? -1.564 1.406 12.927 1.00 44.03 90 LYS A C 1
ATOM 690 O O . LYS A 1 90 ? -1.492 0.596 12.002 1.00 44.03 90 LYS A O 1
ATOM 695 N N . PRO A 1 91 ? -0.467 1.895 13.538 1.00 42.62 91 PRO A N 1
ATOM 696 C CA . PRO A 1 91 ? 0.818 1.238 13.382 1.00 42.62 91 PRO A CA 1
ATOM 697 C C . PRO A 1 91 ? 0.648 -0.177 13.938 1.00 42.62 91 PRO A C 1
ATOM 699 O O . PRO A 1 91 ? 0.689 -0.402 15.147 1.00 42.62 91 PRO A O 1
ATOM 702 N N . VAL A 1 92 ? 0.372 -1.141 13.062 1.00 40.28 92 VAL A N 1
ATOM 703 C CA . VAL A 1 92 ? 0.328 -2.550 13.437 1.00 40.28 92 VAL A CA 1
ATOM 704 C C . VAL A 1 92 ? 1.777 -3.014 13.515 1.00 40.28 92 VAL A C 1
ATOM 706 O O . VAL A 1 92 ? 2.327 -3.616 12.594 1.00 40.28 92 VAL A O 1
ATOM 709 N N . ILE A 1 93 ? 2.419 -2.696 14.638 1.00 34.06 93 ILE A N 1
ATOM 710 C CA . ILE A 1 93 ? 3.696 -3.293 15.008 1.00 34.06 93 ILE A CA 1
ATOM 711 C C . ILE A 1 93 ? 3.385 -4.708 15.480 1.00 34.06 93 ILE A C 1
ATOM 713 O O . ILE A 1 93 ? 3.048 -4.935 16.637 1.00 34.06 93 ILE A O 1
ATOM 717 N N . TYR A 1 94 ? 3.506 -5.683 14.586 1.00 36.16 94 TYR A N 1
ATOM 718 C CA . TYR A 1 94 ? 3.806 -7.037 15.040 1.00 36.16 94 TYR A CA 1
ATOM 719 C C . TYR A 1 94 ? 5.289 -7.063 15.425 1.00 36.16 94 TYR A C 1
ATOM 721 O O . TYR A 1 94 ? 6.145 -7.175 14.561 1.00 36.16 94 TYR A O 1
ATOM 729 N N . ALA A 1 95 ? 5.633 -6.929 16.700 1.00 32.38 95 ALA A N 1
ATOM 730 C CA . ALA A 1 95 ? 6.945 -7.359 17.177 1.00 32.38 95 ALA A CA 1
ATOM 731 C C . ALA A 1 95 ? 6.821 -8.849 17.541 1.00 32.38 95 ALA A C 1
ATOM 733 O O . ALA A 1 95 ? 6.047 -9.192 18.428 1.00 32.38 95 ALA A O 1
ATOM 734 N N . GLY A 1 96 ? 7.525 -9.725 16.818 1.00 29.23 96 GLY A N 1
ATOM 735 C CA . GLY A 1 96 ? 7.492 -11.189 16.983 1.00 29.23 96 GLY A CA 1
ATOM 736 C C . GLY A 1 96 ? 6.957 -11.897 15.731 1.00 29.23 96 GLY A C 1
ATOM 737 O O . GLY A 1 96 ? 5.904 -11.512 15.221 1.00 29.23 96 GLY A O 1
ATOM 738 N N . LEU A 1 97 ? 7.627 -12.888 15.139 1.00 34.44 97 LEU A N 1
ATOM 739 C CA . LEU A 1 97 ? 8.917 -13.553 15.393 1.00 34.44 97 LEU A CA 1
ATOM 740 C C . LEU A 1 97 ? 9.786 -13.453 14.133 1.00 34.44 97 LEU A C 1
ATOM 742 O O . LEU A 1 97 ? 9.190 -13.411 13.031 1.00 34.44 97 LEU A O 1
#

Organism: NCBI:txid714518

Foldseek 3Di:
DVVCVVVVDDDDDDDDQPPPDDNDPDPVPPDLVVVLVPAAAEEQEAEAVGQVSQLVSCQVPVRRHQYYEYYNPPDDPVVVCVRCVVHPDDHPPPPDD

pLDDT: mean 74.04, std 14.09, range [29.23, 93.88]